Protein AF-A0A6N6MCJ9-F1 (afdb_monomer_lite)

Organism: NCBI:txid1803916

Sequence (81 aa):
MENNSIPRTFQQVHVFTLHGFQPFMKKLLEELLNSHELISGWSLDIDDWENVLCVKSNTLSSIEIQNMLKAQDLPIAIMNH

pLDDT: mean 79.06, std 15.14, range [39.12, 94.06]

Foldseek 3Di:
DDPPPPPPLPKDKAKWWQPPDDPVCVVVVVCLQVVDPQWPDKDWDDDPVTIMIITIGSDDDNVRVVVSCVVVVGRIDGPPD

Structure (mmCIF, N/CA/C/O backbone):
data_AF-A0A6N6MCJ9-F1
#
_entry.id   AF-A0A6N6MCJ9-F1
#
loop_
_atom_site.group_PDB
_atom_site.id
_atom_site.type_symbol
_atom_site.label_atom_id
_atom_site.label_alt_id
_atom_site.label_comp_id
_atom_site.label_asym_id
_atom_site.label_entity_id
_atom_site.label_seq_id
_atom_site.pdbx_PDB_ins_code
_atom_site.Cartn_x
_atom_site.Cartn_y
_atom_site.Cartn_z
_atom_site.occupancy
_atom_site.B_iso_or_equiv
_atom_site.auth_seq_id
_atom_site.auth_comp_id
_atom_site.auth_asym_id
_atom_site.auth_atom_id
_atom_site.pdbx_PDB_model_num
ATOM 1 N N . MET A 1 1 ? 13.855 31.714 27.385 1.00 47.06 1 MET A N 1
ATOM 2 C CA . MET A 1 1 ? 13.786 31.220 25.996 1.00 47.06 1 MET A CA 1
ATOM 3 C C . MET A 1 1 ? 13.203 29.827 26.073 1.00 47.06 1 MET A C 1
ATOM 5 O O . MET A 1 1 ? 13.871 28.926 26.563 1.00 47.06 1 MET A O 1
ATOM 9 N N . GLU A 1 2 ? 11.918 29.699 25.762 1.00 41.22 2 GLU A N 1
ATOM 10 C CA . GLU A 1 2 ? 11.203 28.427 25.828 1.00 41.22 2 GLU A CA 1
ATOM 11 C C . GLU A 1 2 ? 11.707 27.521 24.703 1.00 41.22 2 GLU A C 1
ATOM 13 O O . GLU A 1 2 ? 11.717 27.898 23.531 1.00 41.22 2 GLU A O 1
ATOM 18 N N . ASN A 1 3 ? 12.206 26.345 25.082 1.00 46.88 3 ASN A N 1
ATOM 19 C CA . ASN A 1 3 ? 12.568 25.283 24.156 1.00 46.88 3 ASN A CA 1
ATOM 20 C C . ASN A 1 3 ? 11.272 24.779 23.512 1.00 46.88 3 ASN A C 1
ATOM 22 O O . ASN A 1 3 ? 10.620 23.887 24.054 1.00 46.88 3 ASN A O 1
ATOM 26 N N . ASN A 1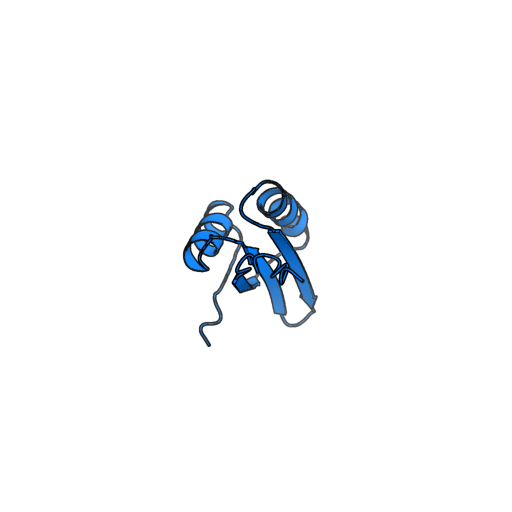 4 ? 10.907 25.340 22.358 1.00 47.22 4 ASN A N 1
ATOM 27 C CA . ASN A 1 4 ? 9.912 24.760 21.460 1.00 47.22 4 ASN A CA 1
ATOM 28 C C . ASN A 1 4 ? 10.470 23.445 20.903 1.00 47.22 4 ASN A C 1
ATOM 30 O O . ASN A 1 4 ? 10.921 23.354 19.762 1.00 47.22 4 ASN A O 1
ATOM 34 N N . SER A 1 5 ? 10.465 22.416 21.745 1.00 51.72 5 SER A N 1
ATOM 35 C CA . SER A 1 5 ? 10.614 21.038 21.312 1.00 51.72 5 SER A CA 1
ATOM 36 C C . SER A 1 5 ? 9.345 20.718 20.542 1.00 51.72 5 SER A C 1
ATOM 38 O O . SER A 1 5 ? 8.312 20.409 21.132 1.00 51.72 5 SER A O 1
ATOM 40 N N . ILE A 1 6 ? 9.408 20.879 19.219 1.00 59.03 6 ILE A N 1
ATOM 41 C CA 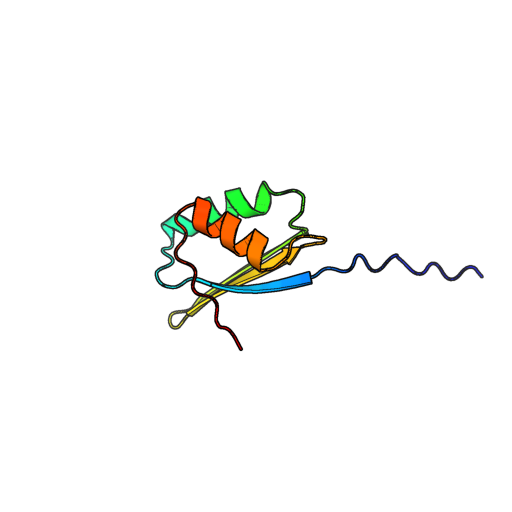. ILE A 1 6 ? 8.413 20.345 18.291 1.00 59.03 6 ILE A CA 1
ATOM 42 C C . ILE A 1 6 ? 8.137 18.914 18.765 1.00 59.03 6 ILE A C 1
ATOM 44 O O . ILE A 1 6 ? 9.108 18.160 18.921 1.00 59.03 6 ILE A O 1
ATOM 48 N N . PRO A 1 7 ? 6.882 18.527 19.057 1.00 48.53 7 PRO A N 1
ATOM 4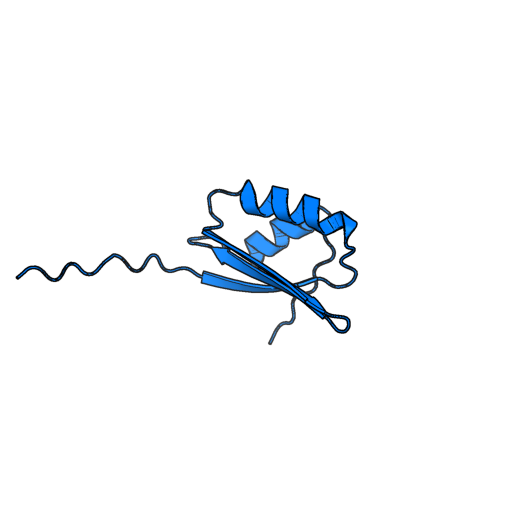9 C CA . PRO A 1 7 ? 6.606 17.144 19.382 1.00 48.53 7 PRO A CA 1
ATOM 50 C C . PRO A 1 7 ? 7.086 16.338 18.180 1.00 48.53 7 PRO A C 1
ATOM 52 O O . PRO A 1 7 ? 6.546 16.473 17.083 1.00 48.53 7 PRO A O 1
ATOM 55 N N . ARG A 1 8 ? 8.158 15.554 18.357 1.00 53.69 8 ARG A N 1
ATOM 56 C CA . ARG A 1 8 ? 8.508 14.502 17.410 1.00 53.69 8 ARG A CA 1
ATOM 57 C C . ARG A 1 8 ? 7.310 13.569 17.442 1.00 53.69 8 ARG A C 1
ATOM 59 O O . ARG A 1 8 ? 7.232 12.702 18.305 1.00 53.69 8 ARG A O 1
ATOM 66 N N . THR A 1 9 ? 6.336 13.796 16.567 1.00 58.09 9 THR A N 1
ATOM 67 C CA . THR A 1 9 ? 5.358 12.776 16.215 1.00 58.09 9 THR A CA 1
ATOM 68 C C . THR A 1 9 ? 6.196 11.566 15.855 1.00 58.09 9 THR A C 1
ATOM 70 O O . THR A 1 9 ? 6.990 11.634 14.915 1.00 58.09 9 THR A O 1
ATOM 73 N N . PHE A 1 10 ? 6.140 10.535 16.697 1.00 61.34 10 PHE A N 1
ATOM 74 C CA . PHE A 1 10 ? 6.890 9.304 16.510 1.00 61.34 10 PHE A CA 1
ATOM 75 C C . PHE A 1 10 ? 6.359 8.653 15.237 1.00 61.34 10 PHE A C 1
ATOM 77 O O . PHE A 1 10 ? 5.392 7.904 15.268 1.00 61.34 10 PHE A O 1
ATOM 84 N N . GLN A 1 11 ? 6.948 9.017 14.104 1.00 70.56 11 GLN A N 1
ATOM 85 C CA . GLN A 1 11 ? 6.631 8.414 12.827 1.00 70.56 11 GLN A CA 1
ATOM 86 C C . GLN A 1 11 ? 7.355 7.080 12.767 1.00 70.56 11 GLN A C 1
ATOM 88 O O . GLN A 1 11 ? 8.587 7.023 12.793 1.00 70.56 11 GLN A O 1
ATOM 93 N N . GLN A 1 12 ? 6.574 6.011 12.737 1.00 84.56 12 GLN A N 1
ATOM 94 C CA . GLN A 1 12 ? 7.063 4.669 12.507 1.00 84.56 12 GLN A CA 1
ATOM 95 C C . GLN A 1 12 ? 7.194 4.462 11.001 1.00 84.56 12 GLN A C 1
ATOM 97 O O . GLN A 1 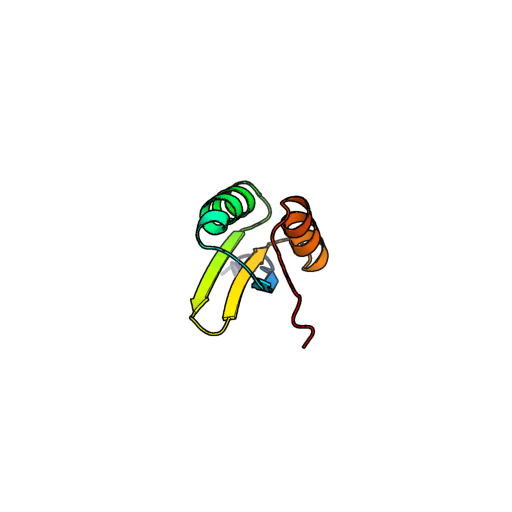12 ? 6.339 4.882 10.220 1.00 84.56 12 GLN A O 1
ATOM 102 N N . VAL A 1 13 ? 8.308 3.861 10.589 1.00 88.50 13 VAL A N 1
ATOM 103 C CA . VAL A 1 13 ? 8.557 3.498 9.195 1.00 88.50 13 VAL A CA 1
ATOM 104 C C . VAL A 1 13 ? 8.504 1.984 9.104 1.00 88.50 13 VAL A C 1
ATOM 106 O O . VAL A 1 13 ? 9.234 1.290 9.809 1.00 88.50 13 VAL A O 1
ATOM 109 N N . HIS A 1 14 ? 7.639 1.485 8.232 1.00 89.38 14 HIS A N 1
ATOM 110 C CA . HIS A 1 14 ? 7.436 0.067 7.981 1.00 89.38 14 HIS A CA 1
ATOM 111 C C . HIS A 1 14 ? 7.813 -0.239 6.538 1.00 89.38 14 HIS A C 1
ATOM 113 O O . HIS A 1 14 ? 7.380 0.466 5.629 1.00 89.38 14 HIS A O 1
ATOM 119 N N . VAL A 1 15 ? 8.623 -1.274 6.337 1.00 89.56 15 VAL A N 1
ATOM 120 C CA . VAL A 1 15 ? 9.119 -1.678 5.019 1.00 89.56 15 VAL A CA 1
ATOM 121 C C . VAL A 1 15 ? 8.568 -3.062 4.696 1.00 89.56 15 VAL A C 1
ATOM 123 O O . VAL A 1 15 ? 8.616 -3.959 5.537 1.00 89.56 15 VAL A O 1
ATOM 126 N N . PHE A 1 16 ? 8.025 -3.222 3.493 1.00 87.75 16 PHE A N 1
ATOM 127 C CA . PHE A 1 16 ? 7.397 -4.449 3.012 1.00 87.75 16 PHE A CA 1
ATOM 128 C C . PHE A 1 16 ? 7.894 -4.788 1.610 1.00 87.75 16 PHE A C 1
ATOM 130 O O . PHE A 1 16 ? 8.091 -3.887 0.796 1.00 87.75 16 PHE A O 1
ATOM 137 N N . THR A 1 17 ? 7.999 -6.080 1.301 1.00 87.19 17 THR A N 1
ATOM 138 C CA . THR A 1 17 ? 8.275 -6.553 -0.060 1.00 87.19 17 THR A CA 1
ATOM 139 C C . THR A 1 17 ? 6.971 -7.031 -0.698 1.00 87.19 17 THR A C 1
ATOM 141 O O . THR A 1 17 ? 6.245 -7.863 -0.150 1.00 87.19 17 THR A O 1
ATOM 144 N N . LEU A 1 18 ? 6.629 -6.496 -1.866 1.00 85.25 18 LEU A N 1
ATOM 145 C CA . LEU A 1 18 ? 5.401 -6.833 -2.584 1.00 85.25 18 LEU A CA 1
ATOM 146 C C . LEU A 1 18 ? 5.699 -7.879 -3.672 1.00 85.25 18 LEU A C 1
ATOM 148 O O . LEU A 1 18 ? 5.946 -7.560 -4.839 1.00 85.25 18 LEU A O 1
ATOM 152 N N . HIS A 1 19 ? 5.717 -9.156 -3.293 1.00 82.50 19 HIS A N 1
ATOM 153 C CA . HIS A 1 19 ? 5.976 -10.243 -4.241 1.00 82.50 19 HIS A CA 1
ATOM 154 C C . HIS A 1 19 ? 4.805 -10.417 -5.204 1.00 82.50 19 HIS A C 1
ATOM 156 O O . HIS A 1 19 ? 3.671 -10.570 -4.776 1.00 82.50 19 HIS A O 1
ATOM 162 N N . GLY A 1 20 ? 5.065 -10.440 -6.512 1.00 78.56 20 GLY A N 1
ATOM 163 C CA . GLY A 1 20 ? 3.994 -10.557 -7.509 1.00 78.56 20 GLY A CA 1
ATOM 164 C C . GLY A 1 20 ? 3.150 -9.289 -7.663 1.00 78.56 20 GLY A C 1
ATOM 165 O O . GLY A 1 20 ? 2.096 -9.333 -8.298 1.00 78.56 20 GLY A O 1
ATOM 166 N N . PHE A 1 21 ? 3.611 -8.162 -7.113 1.00 84.75 21 PHE A N 1
ATOM 167 C CA . PHE A 1 21 ? 3.005 -6.863 -7.356 1.00 84.75 21 PHE A CA 1
ATOM 168 C C . PHE A 1 21 ? 3.052 -6.525 -8.840 1.00 84.75 21 PHE A C 1
ATOM 170 O O . PHE A 1 21 ? 4.103 -6.569 -9.478 1.00 84.75 21 PHE A O 1
ATOM 177 N N . GLN A 1 22 ? 1.889 -6.202 -9.392 1.00 83.44 22 GLN A N 1
ATOM 178 C CA . GLN A 1 22 ? 1.750 -5.863 -10.799 1.00 83.44 22 GLN A CA 1
ATOM 179 C C . GLN A 1 22 ? 1.503 -4.360 -10.954 1.00 83.44 22 GLN A C 1
ATOM 181 O O . GLN A 1 22 ? 0.827 -3.769 -10.109 1.00 83.44 22 GLN A O 1
ATOM 186 N N . PRO A 1 23 ? 1.945 -3.726 -12.055 1.00 81.94 23 PRO A N 1
ATOM 187 C CA . PRO A 1 23 ? 1.747 -2.292 -12.273 1.00 81.94 23 PRO A CA 1
ATOM 188 C C . PRO A 1 23 ? 0.286 -1.829 -12.154 1.00 81.94 23 PRO A C 1
ATOM 190 O O . PRO A 1 23 ? 0.030 -0.717 -11.701 1.00 81.94 23 PRO A O 1
ATOM 193 N N . PHE A 1 24 ? -0.686 -2.683 -12.501 1.00 84.06 24 PHE A N 1
ATOM 194 C CA . PHE A 1 24 ? -2.110 -2.358 -12.364 1.00 84.06 24 PHE A CA 1
ATOM 195 C C . PHE A 1 24 ? -2.565 -2.223 -10.898 1.00 84.06 24 PHE A C 1
ATOM 197 O O . PHE A 1 24 ? -3.521 -1.501 -10.623 1.00 84.06 24 PHE A O 1
ATOM 204 N N . MET A 1 25 ? -1.875 -2.875 -9.954 1.00 85.56 25 MET A N 1
ATOM 205 C CA . MET A 1 25 ? -2.161 -2.807 -8.515 1.00 85.56 25 MET A CA 1
ATOM 206 C C . MET A 1 25 ? -1.679 -1.494 -7.890 1.00 85.56 25 MET A C 1
ATOM 208 O O . MET A 1 25 ? -2.149 -1.120 -6.818 1.00 85.56 25 MET A O 1
ATOM 212 N N . LYS A 1 26 ? -0.778 -0.762 -8.562 1.00 87.62 26 LYS A N 1
ATOM 213 C CA . LYS A 1 26 ? -0.230 0.510 -8.070 1.00 87.62 26 LYS A CA 1
ATOM 214 C C . LYS A 1 26 ? -1.306 1.533 -7.756 1.00 87.62 26 LYS A C 1
ATOM 216 O O . LYS A 1 26 ? -1.265 2.137 -6.692 1.00 87.62 26 LYS A O 1
ATOM 221 N N . LYS A 1 27 ? -2.295 1.671 -8.636 1.00 88.69 27 LYS A N 1
ATOM 222 C CA . LYS A 1 27 ? -3.397 2.610 -8.422 1.00 88.69 27 LYS A CA 1
ATOM 223 C C . LYS A 1 27 ? -4.234 2.238 -7.192 1.00 88.69 27 LYS A C 1
ATOM 225 O O . LYS A 1 27 ? -4.578 3.110 -6.406 1.00 88.69 27 LYS A O 1
ATOM 230 N N . LEU A 1 28 ? -4.508 0.946 -7.000 1.00 88.06 28 LEU A N 1
ATOM 231 C CA . LEU A 1 28 ? -5.243 0.456 -5.832 1.00 88.06 28 LEU A CA 1
ATOM 232 C C . LEU A 1 28 ? -4.458 0.701 -4.535 1.00 88.06 28 LEU A C 1
ATOM 234 O O . LEU A 1 28 ? -5.024 1.146 -3.541 1.00 88.06 28 LEU A O 1
ATOM 238 N N . LEU A 1 29 ? -3.147 0.446 -4.556 1.00 89.62 29 LEU A N 1
ATOM 239 C CA . LEU A 1 29 ? -2.258 0.711 -3.428 1.00 89.62 29 LEU A CA 1
ATOM 240 C C . LEU A 1 29 ? -2.222 2.207 -3.080 1.00 89.62 29 LEU A C 1
ATOM 242 O O . LEU A 1 29 ? -2.336 2.570 -1.913 1.00 89.62 29 LEU A O 1
ATOM 246 N N . GLU A 1 30 ? -2.092 3.067 -4.090 1.00 90.88 30 GLU A N 1
ATOM 247 C CA . GLU A 1 30 ? -2.129 4.524 -3.948 1.00 90.88 30 GLU A CA 1
ATOM 248 C C . GLU A 1 30 ? -3.430 4.994 -3.296 1.00 90.88 30 GLU A C 1
ATOM 250 O O . GLU A 1 30 ? -3.394 5.747 -2.324 1.00 90.88 30 GLU A O 1
ATOM 255 N N . GLU A 1 31 ? -4.576 4.538 -3.802 1.00 90.81 31 GLU A N 1
ATOM 256 C CA . GLU A 1 31 ? -5.892 4.881 -3.260 1.00 90.81 31 GLU A CA 1
ATOM 257 C C . GLU A 1 31 ? -6.039 4.407 -1.808 1.00 90.81 31 GLU A C 1
ATOM 259 O O . GLU A 1 31 ? -6.438 5.192 -0.945 1.00 90.81 31 GLU A O 1
ATOM 264 N N . LEU A 1 32 ? -5.637 3.169 -1.505 1.00 90.19 32 LEU A N 1
ATOM 265 C CA . LEU A 1 32 ? -5.683 2.622 -0.151 1.00 90.19 32 LEU A CA 1
ATOM 266 C C . LEU A 1 32 ? -4.841 3.454 0.824 1.00 90.19 32 LEU A C 1
ATOM 268 O O . LEU A 1 32 ? -5.347 3.878 1.861 1.00 90.19 32 LEU A O 1
ATOM 272 N N . LEU A 1 33 ? -3.569 3.702 0.497 1.00 91.44 33 LEU A N 1
ATOM 273 C CA . LEU A 1 33 ? -2.639 4.371 1.407 1.00 91.44 33 LEU A CA 1
ATOM 274 C C . LEU A 1 33 ? -2.965 5.859 1.568 1.00 91.44 33 LEU A C 1
ATOM 276 O O . LEU A 1 33 ? -2.859 6.381 2.674 1.00 91.44 33 LEU A O 1
ATOM 280 N N . ASN A 1 34 ? -3.400 6.528 0.496 1.00 91.00 34 ASN A N 1
ATOM 281 C CA . ASN A 1 34 ? -3.803 7.935 0.553 1.00 91.00 34 ASN A CA 1
ATOM 282 C C . ASN A 1 34 ? -5.156 8.143 1.248 1.00 91.00 34 ASN A C 1
ATOM 284 O O . ASN A 1 34 ? -5.392 9.219 1.791 1.00 91.00 34 ASN A O 1
ATOM 288 N N . SER A 1 35 ? -6.050 7.149 1.231 1.00 88.38 35 SER A N 1
ATOM 289 C CA . SER A 1 35 ? -7.343 7.241 1.925 1.00 88.38 35 SER A CA 1
ATOM 290 C C . SER A 1 35 ? -7.235 7.056 3.442 1.00 88.38 35 SER A C 1
ATOM 292 O O . SER A 1 35 ? -8.166 7.396 4.171 1.00 88.38 35 SER A O 1
ATOM 294 N N . HIS A 1 36 ? -6.114 6.522 3.934 1.00 85.38 36 HIS A N 1
ATOM 295 C CA . HIS A 1 36 ? -5.974 6.135 5.329 1.00 85.38 36 HIS A CA 1
ATOM 296 C C . HIS A 1 36 ? -5.330 7.241 6.178 1.00 85.38 36 HIS A C 1
ATOM 298 O O . HIS A 1 36 ? -4.119 7.437 6.153 1.00 85.38 36 HIS A O 1
ATOM 304 N N . GLU A 1 37 ? -6.124 7.912 7.016 1.00 86.31 37 GLU A N 1
ATOM 305 C CA . GLU A 1 37 ? -5.709 9.096 7.799 1.00 86.31 37 GLU A CA 1
ATOM 306 C C . GLU A 1 37 ? -4.500 8.867 8.729 1.00 86.31 37 GLU A C 1
ATOM 308 O O . GLU A 1 37 ? -3.784 9.803 9.083 1.00 86.31 37 GLU A O 1
ATOM 313 N N . LEU A 1 38 ? -4.260 7.617 9.139 1.00 87.44 38 LEU A N 1
ATOM 314 C CA . LEU A 1 38 ? -3.143 7.252 10.024 1.00 87.44 38 LEU A CA 1
ATOM 315 C C . LEU A 1 38 ? -1.808 7.032 9.290 1.00 87.44 38 LEU A C 1
ATOM 317 O O . LEU A 1 38 ? -0.772 6.851 9.943 1.00 87.44 38 LEU A O 1
ATOM 321 N N . ILE A 1 39 ? -1.826 7.045 7.955 1.00 88.88 39 ILE A N 1
ATOM 322 C CA . ILE A 1 39 ? -0.641 6.958 7.105 1.00 88.88 39 ILE A CA 1
ATOM 323 C C . ILE A 1 39 ? -0.201 8.382 6.777 1.00 88.88 39 ILE A C 1
ATOM 325 O O . ILE A 1 39 ? -0.900 9.143 6.119 1.00 88.88 39 ILE A O 1
ATOM 329 N N . SER A 1 40 ? 0.979 8.755 7.264 1.00 89.75 40 SER A N 1
ATOM 330 C CA . SER A 1 40 ? 1.547 10.092 7.077 1.00 89.75 40 SER A CA 1
ATOM 331 C C . SER A 1 40 ? 2.345 10.221 5.779 1.00 89.75 40 SER A C 1
ATOM 333 O O . SER A 1 40 ? 2.658 11.330 5.348 1.00 89.75 40 SER A O 1
ATOM 335 N N . GLY A 1 41 ? 2.678 9.098 5.145 1.00 90.31 41 GLY A N 1
ATOM 336 C CA . GLY A 1 41 ? 3.293 9.063 3.827 1.00 90.31 41 GLY A CA 1
ATOM 337 C C . GLY A 1 41 ? 3.690 7.652 3.430 1.00 90.31 41 GLY A C 1
ATOM 338 O O . GLY A 1 41 ? 3.743 6.747 4.258 1.00 90.31 41 GLY A O 1
ATOM 339 N N . TRP A 1 42 ? 3.998 7.459 2.157 1.00 94.06 42 TRP A N 1
ATOM 340 C CA . TRP A 1 42 ? 4.476 6.183 1.648 1.00 94.06 42 TRP A CA 1
ATOM 341 C C . TRP A 1 42 ? 5.360 6.405 0.419 1.00 94.06 42 TRP A C 1
ATOM 343 O O . TRP A 1 42 ? 5.320 7.461 -0.213 1.00 94.06 42 TRP A O 1
ATOM 353 N N . SER A 1 43 ? 6.191 5.420 0.107 1.00 91.94 43 SER A N 1
ATOM 354 C CA . SER A 1 43 ? 6.966 5.366 -1.128 1.00 91.94 43 SER A CA 1
ATOM 355 C C . SER A 1 43 ? 7.013 3.935 -1.626 1.00 91.94 43 SER A C 1
ATOM 357 O O . SER A 1 43 ? 7.136 3.006 -0.830 1.00 91.94 43 SER A O 1
ATOM 359 N N . LEU A 1 44 ? 6.936 3.770 -2.938 1.00 90.50 44 LEU A N 1
ATOM 360 C CA . LEU A 1 44 ? 7.040 2.481 -3.595 1.00 90.50 44 LEU A CA 1
ATOM 361 C C . LEU A 1 44 ? 8.227 2.531 -4.549 1.00 90.50 44 LEU A C 1
ATOM 363 O O . LEU A 1 44 ? 8.235 3.352 -5.467 1.00 90.50 44 LEU A O 1
ATOM 367 N N . ASP A 1 45 ? 9.196 1.660 -4.307 1.00 88.94 45 ASP A N 1
ATOM 368 C CA . ASP A 1 45 ? 10.302 1.394 -5.212 1.00 88.94 45 ASP A CA 1
ATOM 369 C C . ASP A 1 45 ? 9.982 0.119 -5.998 1.00 88.94 45 ASP A C 1
ATOM 371 O O . ASP A 1 45 ? 9.643 -0.910 -5.410 1.00 88.94 45 ASP A O 1
ATOM 375 N N . ILE A 1 46 ? 9.994 0.218 -7.324 1.00 83.69 46 ILE A N 1
ATOM 376 C CA . ILE A 1 46 ? 9.710 -0.898 -8.230 1.00 83.69 46 ILE A CA 1
ATOM 377 C C . ILE A 1 46 ? 10.961 -1.074 -9.073 1.00 83.69 46 ILE A C 1
ATOM 379 O O . ILE A 1 46 ? 11.201 -0.277 -9.980 1.00 83.69 46 ILE A O 1
ATOM 383 N N . ASP A 1 47 ? 11.723 -2.118 -8.773 1.00 81.06 47 ASP A N 1
ATOM 384 C CA . ASP A 1 47 ? 12.894 -2.512 -9.545 1.00 81.06 47 ASP A CA 1
ATOM 385 C C . ASP A 1 47 ? 12.683 -3.913 -10.147 1.00 81.06 47 ASP A C 1
ATOM 387 O O . ASP A 1 47 ? 11.768 -4.642 -9.753 1.00 81.06 47 ASP A O 1
ATOM 391 N N . ASP A 1 48 ? 13.521 -4.311 -11.109 1.00 69.69 48 ASP A N 1
ATOM 392 C CA . ASP A 1 48 ? 13.416 -5.615 -11.787 1.00 69.69 48 ASP A CA 1
ATOM 393 C C . ASP A 1 48 ? 13.603 -6.803 -10.820 1.00 69.69 48 ASP A C 1
ATOM 395 O O . ASP A 1 48 ? 13.229 -7.937 -11.133 1.00 69.69 48 ASP A O 1
ATOM 399 N N . TRP A 1 49 ? 14.183 -6.551 -9.643 1.00 74.94 49 TRP A N 1
ATOM 400 C CA . TRP A 1 49 ? 14.541 -7.567 -8.656 1.00 74.94 49 TRP A CA 1
ATOM 401 C C . TRP A 1 49 ? 13.512 -7.676 -7.529 1.00 74.94 49 TRP A C 1
ATOM 403 O O . TRP A 1 49 ? 13.126 -8.786 -7.161 1.00 74.94 49 TRP A O 1
ATOM 413 N N . GLU A 1 50 ? 13.050 -6.544 -6.989 1.00 81.31 50 GLU A N 1
ATOM 414 C CA . GLU A 1 50 ? 12.132 -6.491 -5.849 1.00 81.31 50 GLU A CA 1
ATOM 415 C C . GLU A 1 50 ? 11.219 -5.256 -5.915 1.00 81.31 50 GLU A C 1
ATOM 417 O O . GLU A 1 50 ? 11.619 -4.181 -6.358 1.00 81.31 50 GLU A O 1
ATOM 422 N N . ASN A 1 51 ? 9.987 -5.404 -5.416 1.00 87.44 51 ASN A N 1
ATOM 423 C CA . ASN A 1 51 ? 9.073 -4.282 -5.199 1.00 87.44 51 ASN A CA 1
ATOM 424 C C . ASN A 1 51 ? 9.049 -3.958 -3.708 1.00 87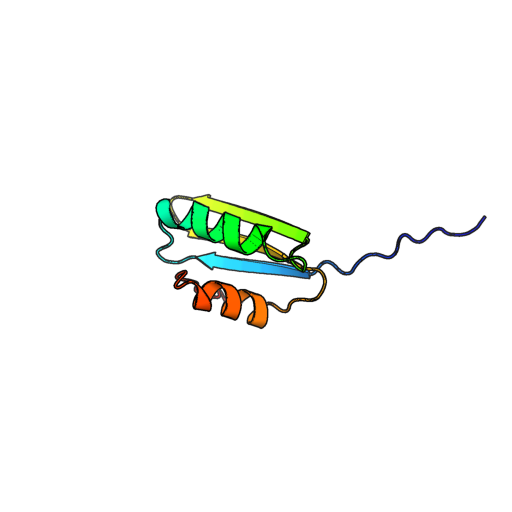.44 51 ASN A C 1
ATOM 426 O O . ASN A 1 51 ? 8.559 -4.766 -2.916 1.00 87.44 51 ASN A O 1
ATOM 430 N N . VAL A 1 52 ? 9.542 -2.787 -3.323 1.00 89.56 52 VAL A N 1
ATOM 431 C CA . VAL A 1 52 ? 9.676 -2.386 -1.921 1.00 89.56 52 VAL A CA 1
ATOM 432 C C . VAL A 1 52 ? 8.703 -1.260 -1.606 1.00 89.56 52 VAL A C 1
ATOM 434 O O . VAL A 1 52 ? 8.754 -0.176 -2.182 1.00 89.56 52 VAL A O 1
ATOM 437 N N . LEU A 1 53 ? 7.817 -1.508 -0.648 1.00 90.88 53 LEU A N 1
ATOM 438 C CA . LEU A 1 53 ? 6.872 -0.534 -0.128 1.00 90.88 53 LEU A CA 1
ATOM 439 C C . LEU A 1 53 ? 7.321 -0.046 1.245 1.00 90.88 53 LEU A C 1
ATOM 441 O O . LEU A 1 53 ? 7.369 -0.813 2.205 1.00 90.88 53 LEU A O 1
ATOM 445 N N . CYS A 1 54 ? 7.556 1.254 1.359 1.00 91.88 54 CYS A N 1
ATOM 446 C CA . CYS A 1 54 ? 7.783 1.924 2.630 1.00 91.88 54 CYS A CA 1
ATOM 447 C C . CYS A 1 54 ? 6.526 2.700 3.022 1.00 91.88 54 CYS A C 1
ATOM 449 O O . CYS A 1 54 ? 6.068 3.562 2.275 1.00 91.88 54 CYS A O 1
ATOM 451 N N . VAL A 1 55 ? 5.995 2.442 4.213 1.00 91.19 55 VAL A N 1
ATOM 452 C CA . VAL A 1 55 ? 4.832 3.137 4.775 1.00 91.19 55 VAL A CA 1
ATOM 453 C C . VAL A 1 55 ? 5.253 3.851 6.050 1.00 91.19 55 VAL A C 1
ATOM 455 O O . VAL A 1 55 ? 5.842 3.251 6.946 1.00 91.19 55 VAL A O 1
ATOM 458 N N . LYS A 1 56 ? 4.948 5.143 6.131 1.00 91.50 56 LYS A N 1
ATOM 459 C CA . LYS A 1 56 ? 5.124 5.967 7.322 1.00 91.50 56 LYS A CA 1
ATOM 460 C C . LYS A 1 56 ? 3.774 6.119 8.006 1.00 91.50 56 LYS A C 1
ATOM 462 O O . LYS A 1 56 ? 2.814 6.586 7.395 1.00 91.50 56 LYS A O 1
ATOM 467 N N . SER A 1 57 ? 3.701 5.738 9.269 1.00 89.06 57 SER A N 1
ATOM 468 C CA . SER A 1 57 ? 2.496 5.840 10.089 1.00 89.06 57 SER A CA 1
ATOM 469 C C . SER A 1 57 ? 2.822 6.549 11.401 1.00 89.06 57 SER A C 1
ATOM 471 O O . SER A 1 57 ? 3.969 6.585 11.844 1.00 89.06 57 SER A O 1
ATOM 473 N N . ASN A 1 58 ? 1.816 7.158 12.026 1.00 81.88 58 ASN A N 1
ATOM 474 C CA . ASN A 1 58 ? 1.987 7.757 13.356 1.00 81.88 58 ASN A CA 1
ATOM 475 C C . ASN A 1 58 ? 1.673 6.756 14.478 1.00 81.88 58 ASN A C 1
ATOM 477 O O . ASN A 1 58 ? 2.247 6.833 15.561 1.00 81.88 58 ASN A O 1
ATOM 481 N N . THR A 1 59 ? 0.722 5.853 14.232 1.00 84.44 59 THR A N 1
ATOM 482 C CA . THR A 1 59 ? 0.153 4.962 15.255 1.00 84.44 59 THR A CA 1
ATOM 483 C C . THR A 1 59 ? -0.024 3.520 14.795 1.00 84.44 59 THR A C 1
ATOM 485 O O . THR A 1 59 ? -0.140 2.647 15.649 1.00 84.44 59 THR A O 1
ATOM 488 N N . LEU A 1 60 ? -0.060 3.259 13.483 1.00 87.06 60 LEU A N 1
ATOM 489 C CA . LEU A 1 60 ? -0.278 1.913 12.958 1.00 87.06 60 LEU A CA 1
ATOM 490 C C . LEU A 1 60 ? 0.978 1.068 13.096 1.00 87.06 60 LEU A C 1
ATOM 492 O O . LEU A 1 60 ? 2.039 1.474 12.632 1.00 87.06 60 LEU A O 1
ATOM 496 N N . SER A 1 61 ? 0.819 -0.133 13.635 1.00 88.19 61 SER A N 1
ATOM 497 C CA . SER A 1 61 ? 1.850 -1.162 13.632 1.00 88.19 61 SER A CA 1
ATOM 498 C C . SER A 1 61 ? 2.044 -1.786 12.244 1.00 88.19 61 SER A C 1
ATOM 500 O O . SER A 1 61 ? 1.168 -1.745 11.374 1.00 88.19 61 SER A O 1
ATOM 502 N N . SER A 1 62 ? 3.181 -2.462 12.051 1.00 87.25 62 SER A N 1
ATOM 503 C CA . SER A 1 62 ? 3.462 -3.216 10.821 1.00 87.25 62 SER A CA 1
ATOM 504 C C . SER A 1 62 ? 2.405 -4.286 10.529 1.00 87.25 62 SER A C 1
ATOM 506 O O . SER A 1 62 ? 2.072 -4.513 9.368 1.00 87.25 62 SER A O 1
ATOM 508 N N . ILE A 1 63 ? 1.856 -4.918 11.572 1.00 88.19 63 ILE A N 1
ATOM 509 C CA . ILE A 1 63 ? 0.829 -5.963 11.464 1.00 88.19 63 ILE A CA 1
ATOM 510 C C . ILE A 1 63 ? -0.494 -5.375 10.962 1.00 88.19 63 ILE A C 1
ATOM 512 O O . IL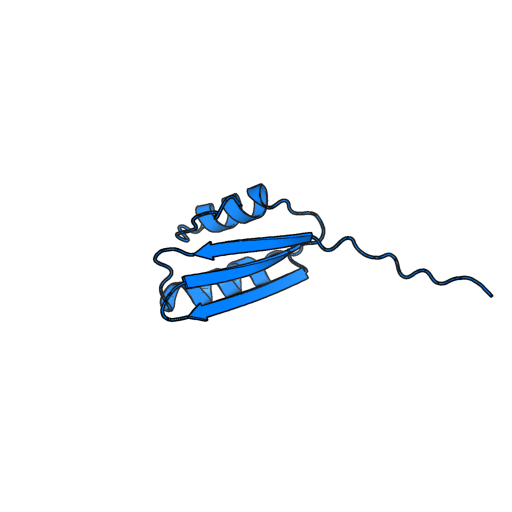E A 1 63 ? -1.139 -5.964 10.098 1.00 88.19 63 ILE A O 1
ATOM 516 N N . GLU A 1 64 ? -0.898 -4.208 11.467 1.00 89.12 64 GLU A N 1
ATOM 517 C CA . GLU A 1 64 ? -2.122 -3.537 11.014 1.00 89.12 64 GLU A CA 1
ATOM 518 C C . GLU A 1 64 ? -2.020 -3.130 9.545 1.00 89.12 64 GLU A C 1
ATOM 520 O O . GLU A 1 64 ? -2.916 -3.441 8.762 1.00 89.12 64 GLU A O 1
ATOM 525 N N . ILE A 1 65 ? -0.893 -2.533 9.146 1.00 88.56 65 ILE A N 1
ATOM 526 C CA . ILE A 1 65 ? -0.640 -2.155 7.748 1.00 88.56 65 ILE A CA 1
ATOM 527 C C . ILE A 1 65 ? -0.638 -3.398 6.851 1.00 88.56 65 ILE A C 1
ATOM 529 O O . ILE A 1 65 ? -1.231 -3.393 5.773 1.00 88.56 65 ILE A O 1
ATOM 533 N N . GLN A 1 66 ? -0.037 -4.499 7.306 1.00 86.88 66 GLN A N 1
ATOM 534 C CA . GLN A 1 66 ? -0.062 -5.756 6.566 1.00 86.88 66 GLN A CA 1
ATOM 535 C C . GLN A 1 66 ? -1.491 -6.286 6.391 1.00 86.88 66 GLN A C 1
ATOM 537 O O . GLN A 1 66 ? -1.851 -6.722 5.300 1.00 86.88 66 GLN A O 1
ATOM 542 N N . ASN A 1 67 ? -2.303 -6.266 7.447 1.00 87.56 67 ASN A N 1
ATOM 543 C CA . ASN A 1 67 ? -3.687 -6.727 7.381 1.00 87.56 67 ASN A CA 1
ATOM 544 C C . ASN A 1 67 ? -4.524 -5.858 6.438 1.00 87.56 67 ASN A C 1
ATOM 546 O O . ASN A 1 67 ? -5.309 -6.402 5.666 1.00 87.56 67 ASN A O 1
ATOM 550 N N . MET A 1 68 ? -4.315 -4.538 6.439 1.00 88.38 68 MET A N 1
ATOM 551 C CA . MET A 1 68 ? -4.966 -3.624 5.496 1.00 88.38 68 MET A CA 1
ATOM 552 C C . MET A 1 68 ? -4.624 -3.957 4.044 1.00 88.38 68 MET A C 1
ATOM 554 O O . MET A 1 68 ? -5.510 -4.058 3.201 1.00 88.38 68 MET A O 1
ATOM 558 N N . LEU A 1 69 ? -3.339 -4.145 3.757 1.00 87.19 69 LEU A N 1
ATOM 559 C CA . LEU A 1 69 ? -2.862 -4.473 2.419 1.00 87.19 69 LEU A CA 1
ATOM 560 C C . LEU A 1 69 ? -3.381 -5.860 1.971 1.00 87.19 69 LEU A C 1
ATOM 562 O O . LEU A 1 69 ? -3.858 -6.004 0.848 1.00 87.19 69 LEU A O 1
ATOM 566 N N . LYS A 1 70 ? -3.387 -6.864 2.862 1.00 84.50 70 LYS A N 1
ATOM 567 C CA . LYS A 1 70 ? -3.944 -8.204 2.586 1.00 84.50 70 LYS A CA 1
ATOM 568 C C . LYS A 1 70 ? -5.450 -8.177 2.336 1.00 84.50 70 LYS A C 1
ATOM 570 O O . LYS A 1 70 ? -5.934 -8.950 1.520 1.00 84.50 70 LYS A O 1
ATOM 575 N N . ALA A 1 71 ? -6.185 -7.305 3.025 1.00 84.81 71 ALA A N 1
ATOM 576 C CA . ALA A 1 71 ? -7.629 -7.158 2.844 1.00 84.81 71 ALA A CA 1
ATOM 577 C C . ALA A 1 71 ? -8.014 -6.621 1.453 1.00 84.81 71 ALA A C 1
ATOM 579 O O . ALA A 1 71 ? -9.174 -6.730 1.070 1.00 84.81 71 ALA A O 1
ATOM 580 N N . GLN A 1 72 ? -7.059 -6.052 0.710 1.00 80.38 72 GLN A N 1
ATOM 581 C CA . GLN A 1 72 ? -7.229 -5.595 -0.672 1.00 80.38 72 GLN A CA 1
ATOM 582 C C . GLN A 1 72 ? -6.642 -6.578 -1.699 1.00 80.38 72 GLN A C 1
ATOM 584 O O . GLN A 1 72 ? -6.365 -6.183 -2.830 1.00 80.38 72 GLN A O 1
ATOM 589 N N . ASP A 1 73 ? -6.395 -7.834 -1.302 1.00 75.56 73 ASP A N 1
ATOM 590 C CA . ASP A 1 73 ? -5.768 -8.865 -2.142 1.00 75.56 73 ASP A CA 1
ATOM 591 C C . ASP A 1 73 ? -4.398 -8.444 -2.718 1.00 75.56 73 ASP A C 1
ATOM 593 O O . ASP A 1 73 ? -3.951 -8.944 -3.753 1.00 75.56 73 ASP A O 1
ATOM 597 N N . LEU A 1 74 ? -3.685 -7.532 -2.042 1.00 75.00 74 LEU A N 1
ATOM 598 C CA . LEU A 1 74 ? -2.331 -7.161 -2.447 1.00 75.00 74 LEU A CA 1
ATOM 599 C C . LEU A 1 74 ? -1.356 -8.266 -2.011 1.00 75.00 74 LEU A C 1
ATOM 601 O O . LEU A 1 74 ? -1.343 -8.640 -0.834 1.00 75.00 74 LEU A O 1
ATOM 605 N N . PRO A 1 75 ? -0.522 -8.801 -2.919 1.00 65.44 75 PRO A N 1
ATOM 606 C CA . PRO A 1 75 ? 0.389 -9.885 -2.592 1.00 65.44 75 PRO A CA 1
ATOM 607 C C . PRO A 1 75 ? 1.632 -9.319 -1.885 1.00 65.44 75 PRO A C 1
ATOM 609 O O . PRO A 1 75 ? 2.563 -8.793 -2.491 1.00 65.44 75 PRO A O 1
ATOM 612 N N . ILE A 1 76 ? 1.621 -9.382 -0.556 1.00 64.69 76 ILE A N 1
ATOM 613 C CA . ILE A 1 76 ? 2.706 -8.915 0.317 1.00 64.69 76 ILE A CA 1
ATOM 614 C C . ILE A 1 76 ? 3.434 -10.130 0.886 1.00 64.69 76 ILE A C 1
ATOM 616 O O . ILE A 1 76 ? 2.783 -11.020 1.442 1.00 64.69 76 ILE A O 1
ATOM 620 N N . ALA A 1 77 ? 4.767 -10.123 0.881 1.00 58.25 77 ALA A N 1
ATOM 621 C CA . ALA A 1 77 ? 5.539 -10.936 1.816 1.00 58.25 77 ALA A CA 1
ATOM 622 C C . ALA A 1 77 ? 6.333 -10.025 2.757 1.00 58.25 77 ALA A C 1
ATOM 624 O O . ALA A 1 77 ? 6.870 -8.990 2.366 1.00 58.25 77 ALA A O 1
ATOM 625 N N . ILE A 1 78 ? 6.381 -10.394 4.035 1.00 56.12 78 ILE A N 1
ATOM 626 C CA . ILE A 1 78 ? 7.253 -9.708 4.988 1.00 56.12 78 ILE A CA 1
ATOM 627 C C . ILE A 1 78 ? 8.642 -10.329 4.846 1.00 56.12 78 ILE A C 1
ATOM 629 O O . ILE A 1 78 ? 8.786 -11.531 5.082 1.00 56.12 78 ILE A O 1
ATOM 633 N N . MET A 1 79 ? 9.664 -9.528 4.537 1.00 45.50 79 MET A N 1
ATOM 634 C CA . MET A 1 79 ? 11.022 -9.885 4.947 1.00 45.50 79 MET A CA 1
ATOM 635 C C . MET A 1 79 ? 11.103 -9.674 6.458 1.00 45.50 79 MET A C 1
ATOM 637 O O . MET A 1 79 ? 11.219 -8.548 6.936 1.00 45.50 79 MET A O 1
ATOM 641 N N . ASN A 1 80 ? 10.958 -10.758 7.223 1.00 39.12 80 ASN A N 1
ATOM 642 C CA . ASN A 1 80 ? 11.380 -10.751 8.619 1.00 39.12 80 ASN A CA 1
ATOM 643 C C . ASN A 1 80 ? 12.906 -10.693 8.581 1.00 39.12 80 ASN A C 1
ATOM 645 O O . ASN A 1 80 ? 13.520 -11.647 8.100 1.00 39.12 80 ASN A O 1
ATOM 649 N N . HIS A 1 81 ? 13.492 -9.587 9.030 1.00 39.19 81 HIS A N 1
ATOM 650 C CA . HIS A 1 81 ? 14.935 -9.480 9.200 1.00 39.19 81 HIS A CA 1
ATOM 651 C C . HIS A 1 81 ? 15.318 -9.517 10.675 1.00 39.19 81 HIS A C 1
ATOM 653 O O . HIS A 1 81 ? 14.539 -8.981 11.498 1.00 39.19 81 HIS A O 1
#

Radius of gyration: 14.58 Å; chains: 1; bounding box: 23×42×38 Å

Secondary structure (DSSP, 8-state):
-----------EEEEEE-TT--TTHHHHHHHHHHH-TTEEEEEEEE-SS-EEEEEEESS--HHHHHHHHHTTT---B----